Protein AF-A0A2V4C915-F1 (afdb_monomer)

Mean predicted aligned error: 8.72 Å

Solvent-accessible surface area (backbone atoms only — not comparable to full-atom values): 5714 Å² total; per-residue (Å²): 107,42,56,83,42,28,67,62,52,32,63,72,72,71,51,78,90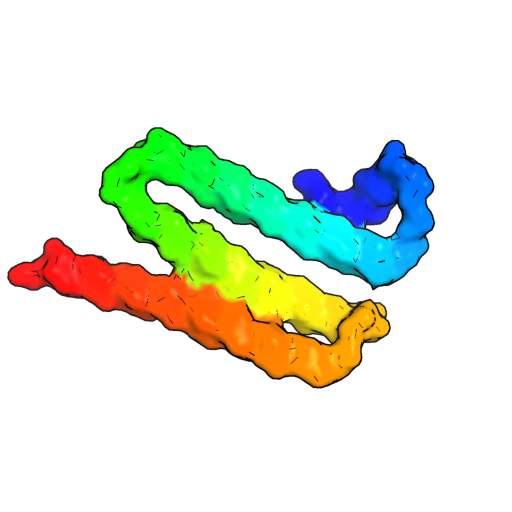,42,76,56,51,38,51,50,39,25,51,52,31,45,51,55,50,45,54,51,52,36,51,55,52,33,70,78,36,80,86,47,72,61,48,60,43,53,41,52,18,50,48,24,41,52,48,17,51,50,46,54,52,30,36,77,70,67,66,39,62,76,73,53,50,59,59,21,50,51,29,36,52,54,14,52,48,38,52,50,52,55,52,54,59,51,58,67,76,76,112

Radius of gyration: 16.53 Å; Cα contacts (8 Å, |Δi|>4): 98; chains: 1; bounding box: 54×21×40 Å

pLDDT: mean 79.25, std 13.0, range [46.94, 92.19]

Structure (mmCIF, N/CA/C/O backbone):
data_AF-A0A2V4C915-F1
#
_entry.id   AF-A0A2V4C915-F1
#
loop_
_atom_site.group_PDB
_atom_site.id
_atom_site.type_symbol
_atom_site.label_atom_id
_atom_site.label_alt_id
_atom_site.label_comp_id
_atom_site.label_asym_id
_atom_site.label_entity_id
_atom_site.label_seq_id
_atom_site.pdbx_PDB_ins_code
_atom_site.Cartn_x
_atom_site.Cartn_y
_atom_site.Cartn_z
_atom_site.occupancy
_atom_site.B_iso_or_equiv
_atom_site.auth_seq_id
_atom_site.auth_comp_id
_atom_site.auth_asym_id
_atom_site.auth_atom_id
_atom_site.pdbx_PDB_model_num
ATOM 1 N N . MET A 1 1 ? 9.969 8.224 2.852 1.00 47.44 1 MET A N 1
ATOM 2 C CA . MET A 1 1 ? 11.131 8.577 2.002 1.00 47.44 1 MET A CA 1
ATOM 3 C C . MET A 1 1 ? 11.300 7.601 0.835 1.00 47.44 1 MET A C 1
ATOM 5 O O . MET A 1 1 ? 11.242 8.047 -0.300 1.00 47.44 1 MET A O 1
ATOM 9 N N . GLN A 1 2 ? 11.384 6.286 1.083 1.00 47.72 2 GLN A N 1
ATOM 10 C CA . GLN A 1 2 ? 11.496 5.248 0.034 1.00 47.72 2 GLN A CA 1
ATOM 11 C C . GLN A 1 2 ? 10.314 5.176 -0.954 1.00 47.72 2 GLN A C 1
ATOM 13 O O . GLN A 1 2 ? 10.513 4.827 -2.108 1.00 47.72 2 GLN A O 1
ATOM 18 N N . VAL A 1 3 ? 9.105 5.557 -0.527 1.00 49.53 3 VAL A N 1
ATOM 19 C CA . VAL A 1 3 ? 7.890 5.577 -1.374 1.00 49.53 3 VAL A CA 1
ATOM 20 C C . VAL A 1 3 ? 7.909 6.695 -2.418 1.00 49.53 3 VAL A C 1
ATOM 22 O O . VAL A 1 3 ? 7.344 6.546 -3.492 1.00 49.53 3 VAL A O 1
ATOM 25 N N . ILE A 1 4 ? 8.532 7.829 -2.087 1.00 53.44 4 ILE A N 1
ATOM 26 C CA . ILE A 1 4 ? 8.424 9.071 -2.868 1.00 53.44 4 ILE A CA 1
ATOM 27 C C . ILE A 1 4 ? 9.625 9.227 -3.804 1.00 53.44 4 ILE A C 1
ATOM 29 O O . ILE A 1 4 ? 9.473 9.741 -4.907 1.00 53.44 4 ILE A O 1
ATOM 33 N N . VAL A 1 5 ? 10.813 8.759 -3.394 1.00 55.62 5 VAL A N 1
ATOM 34 C CA . VAL A 1 5 ? 12.030 8.846 -4.217 1.00 55.62 5 VAL A CA 1
ATOM 35 C C . VAL A 1 5 ? 12.864 7.558 -4.111 1.00 55.62 5 VAL A C 1
ATOM 37 O O . VAL A 1 5 ? 13.894 7.535 -3.431 1.00 55.62 5 VAL A O 1
ATOM 40 N N . PRO A 1 6 ? 12.438 6.463 -4.770 1.00 58.78 6 PRO A N 1
ATOM 41 C CA . PRO A 1 6 ? 13.135 5.176 -4.714 1.00 58.78 6 PRO A CA 1
ATOM 42 C C . PRO A 1 6 ? 14.573 5.278 -5.241 1.00 58.78 6 PRO A C 1
ATOM 44 O O . PRO A 1 6 ? 15.499 4.783 -4.606 1.00 58.78 6 PRO A O 1
ATOM 47 N N . ALA A 1 7 ? 14.770 6.006 -6.346 1.00 58.69 7 ALA A N 1
ATOM 48 C CA . ALA A 1 7 ? 16.055 6.163 -7.032 1.00 58.69 7 ALA A CA 1
ATOM 49 C C . ALA A 1 7 ? 17.146 6.853 -6.187 1.00 58.69 7 ALA A C 1
ATOM 51 O O . ALA A 1 7 ? 18.331 6.555 -6.331 1.00 58.69 7 ALA A O 1
ATOM 52 N N . VAL A 1 8 ? 16.774 7.761 -5.277 1.00 60.06 8 VAL A N 1
ATOM 53 C CA . VAL A 1 8 ? 17.735 8.439 -4.386 1.00 60.06 8 VAL A CA 1
ATOM 54 C C . VAL A 1 8 ? 18.190 7.507 -3.265 1.00 60.06 8 VAL A C 1
ATOM 56 O O . VAL A 1 8 ? 19.376 7.466 -2.948 1.00 60.06 8 VAL A O 1
ATOM 59 N N . VAL A 1 9 ? 17.276 6.712 -2.700 1.00 58.88 9 VAL A N 1
ATOM 60 C CA . VAL A 1 9 ? 17.638 5.700 -1.696 1.00 58.88 9 VAL A CA 1
ATOM 61 C C . VAL A 1 9 ? 18.473 4.588 -2.331 1.00 58.88 9 VAL A C 1
ATOM 63 O O . VAL A 1 9 ? 19.458 4.156 -1.744 1.00 58.88 9 VAL A O 1
ATOM 66 N N . LEU A 1 10 ? 18.125 4.171 -3.547 1.00 56.97 10 LEU A N 1
ATOM 67 C CA . LEU A 1 10 ? 18.862 3.162 -4.304 1.00 56.97 10 LEU A CA 1
ATOM 68 C C . LEU A 1 10 ? 20.305 3.579 -4.611 1.00 56.97 10 LEU A C 1
ATOM 70 O O . LEU A 1 10 ? 21.220 2.791 -4.377 1.00 56.97 10 LEU A O 1
ATOM 74 N N . ASN A 1 11 ? 20.518 4.835 -5.021 1.00 58.59 11 ASN A N 1
ATOM 75 C CA . ASN A 1 11 ? 21.859 5.413 -5.164 1.00 58.59 11 ASN A CA 1
ATOM 76 C C . ASN A 1 11 ? 22.651 5.398 -3.848 1.00 58.59 11 ASN A C 1
ATOM 78 O O . ASN A 1 11 ? 23.856 5.173 -3.858 1.00 58.59 11 ASN A O 1
ATOM 82 N N . PHE A 1 12 ? 21.987 5.627 -2.714 1.00 59.66 12 PHE A N 1
ATOM 83 C CA . PHE A 1 12 ? 22.641 5.665 -1.405 1.00 59.66 12 PHE A CA 1
ATOM 84 C C . PHE A 1 12 ? 22.995 4.268 -0.863 1.00 59.66 12 PHE A C 1
ATOM 86 O O . PHE A 1 12 ? 23.977 4.113 -0.146 1.00 59.66 12 PHE A O 1
ATOM 93 N N . VAL A 1 13 ? 22.207 3.246 -1.211 1.00 60.31 13 VAL A N 1
ATOM 94 C CA . VAL A 1 13 ? 22.409 1.845 -0.789 1.00 60.31 13 VAL A CA 1
ATOM 95 C C . VAL A 1 13 ? 23.324 1.074 -1.762 1.00 60.31 13 VAL A C 1
ATOM 97 O O . VAL A 1 13 ? 23.769 -0.026 -1.445 1.00 60.31 13 VAL A O 1
ATOM 100 N N . GLY A 1 14 ? 23.662 1.655 -2.920 1.00 53.66 14 GLY A N 1
ATOM 101 C CA . GLY A 1 14 ? 24.597 1.069 -3.889 1.00 53.66 14 GLY A CA 1
ATOM 102 C C . GLY A 1 14 ? 24.002 -0.057 -4.741 1.00 53.66 14 GLY A C 1
ATOM 103 O O . GLY A 1 14 ? 24.744 -0.888 -5.263 1.00 53.66 14 GLY A O 1
ATOM 104 N N . ALA A 1 15 ? 22.676 -0.113 -4.875 1.00 59.12 15 ALA A N 1
ATOM 105 C CA . ALA A 1 15 ? 21.998 -1.116 -5.694 1.00 59.12 15 ALA A CA 1
ATOM 106 C C . ALA A 1 15 ? 21.802 -0.624 -7.139 1.00 59.12 15 ALA A C 1
ATOM 108 O O . ALA A 1 15 ? 21.656 0.572 -7.392 1.00 59.12 15 ALA A O 1
ATOM 109 N N . ALA A 1 16 ? 21.813 -1.560 -8.094 1.00 59.38 16 ALA A N 1
ATOM 110 C CA . ALA A 1 16 ? 21.595 -1.255 -9.504 1.00 59.38 16 ALA A CA 1
ATOM 111 C C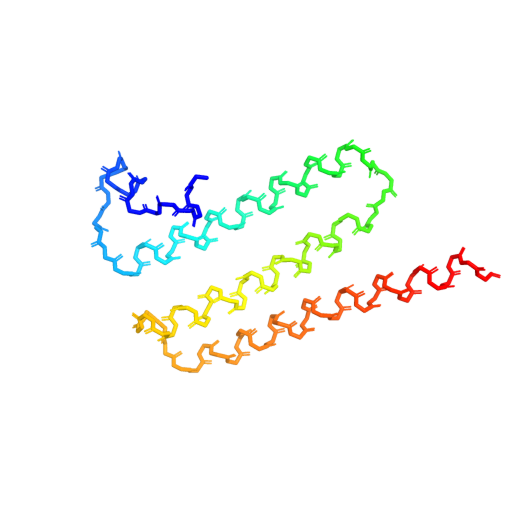 . ALA A 1 16 ? 20.221 -0.593 -9.696 1.00 59.38 16 ALA A C 1
ATOM 113 O O . ALA A 1 16 ? 19.199 -1.100 -9.230 1.00 59.38 16 ALA A O 1
ATOM 114 N N . ILE A 1 17 ? 20.204 0.565 -10.357 1.00 65.62 17 ILE A N 1
ATOM 115 C CA . ILE A 1 17 ? 18.970 1.305 -10.621 1.00 65.62 17 ILE A CA 1
ATOM 116 C C . ILE A 1 17 ? 18.376 0.772 -11.915 1.00 65.62 17 ILE A C 1
ATOM 118 O O . ILE A 1 17 ? 18.691 1.238 -13.007 1.00 65.62 17 ILE A O 1
ATOM 122 N N . ASP A 1 18 ? 17.531 -0.238 -11.770 1.00 76.56 18 ASP A N 1
ATOM 123 C CA . ASP A 1 18 ? 16.645 -0.710 -12.824 1.00 76.56 18 ASP A CA 1
ATOM 124 C C . ASP A 1 18 ? 15.175 -0.535 -12.403 1.00 76.56 18 ASP A C 1
ATOM 126 O O . ASP A 1 18 ? 14.846 -0.357 -11.224 1.00 76.56 18 ASP A O 1
ATOM 130 N N . THR A 1 19 ? 14.269 -0.576 -13.381 1.00 75.50 19 THR A N 1
ATOM 131 C CA . THR A 1 19 ? 12.832 -0.332 -13.187 1.00 75.50 19 THR A CA 1
ATOM 132 C C . THR A 1 19 ? 12.178 -1.330 -12.222 1.00 75.50 19 THR A C 1
ATOM 134 O O . THR A 1 19 ? 11.230 -0.975 -11.518 1.00 75.50 19 THR A O 1
ATOM 137 N N . THR A 1 20 ? 12.691 -2.560 -12.144 1.00 81.00 20 THR A N 1
ATOM 138 C CA . THR A 1 20 ? 12.240 -3.596 -11.203 1.00 81.00 20 THR A CA 1
ATOM 139 C C . THR A 1 20 ? 12.654 -3.236 -9.787 1.00 81.00 20 THR A C 1
ATOM 141 O O . THR A 1 20 ? 11.840 -3.299 -8.867 1.00 81.00 20 THR A O 1
ATOM 144 N N . THR A 1 21 ? 13.901 -2.809 -9.611 1.00 75.75 21 THR A N 1
ATOM 145 C CA . THR A 1 21 ? 14.448 -2.454 -8.304 1.00 75.75 21 THR A CA 1
ATOM 146 C C . THR A 1 21 ? 13.778 -1.195 -7.736 1.00 75.75 21 THR A C 1
ATOM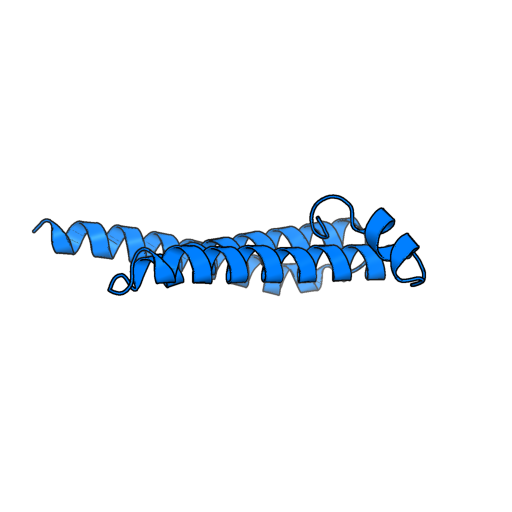 148 O O . THR A 1 21 ? 13.426 -1.165 -6.554 1.00 75.75 21 THR A O 1
ATOM 151 N N . GLU A 1 22 ? 13.484 -0.189 -8.567 1.00 78.44 22 GLU A N 1
ATOM 152 C CA . GLU A 1 22 ? 12.683 0.975 -8.155 1.00 78.44 22 GLU A CA 1
ATOM 153 C C . GLU A 1 22 ? 11.265 0.588 -7.719 1.00 78.44 22 GLU A C 1
ATOM 155 O O . GLU A 1 22 ? 10.771 1.064 -6.693 1.00 78.44 22 GLU A O 1
ATOM 160 N N . GLN A 1 23 ? 10.607 -0.282 -8.489 1.00 82.81 23 GLN A N 1
ATOM 161 C CA . GLN A 1 23 ? 9.260 -0.766 -8.200 1.00 82.81 23 GLN A CA 1
ATOM 162 C C . GLN A 1 23 ? 9.220 -1.579 -6.898 1.00 82.81 23 GLN A C 1
ATOM 164 O O . GLN A 1 23 ? 8.312 -1.408 -6.078 1.00 82.81 23 GLN A O 1
ATOM 169 N N . LEU A 1 24 ? 10.222 -2.434 -6.686 1.00 81.69 24 LEU A N 1
ATOM 170 C CA . LEU A 1 24 ? 10.400 -3.211 -5.465 1.00 81.69 24 LEU A CA 1
ATOM 171 C C . LEU A 1 24 ? 10.558 -2.286 -4.253 1.00 81.69 24 LEU A C 1
ATOM 173 O O . LEU A 1 24 ? 9.824 -2.428 -3.276 1.00 81.69 24 LEU A O 1
ATOM 177 N N . PHE A 1 25 ? 11.454 -1.299 -4.331 1.00 80.38 25 PHE A N 1
ATOM 178 C CA . PHE A 1 25 ? 11.680 -0.352 -3.236 1.00 80.38 25 PHE A CA 1
ATOM 179 C C . PHE A 1 25 ? 10.458 0.519 -2.941 1.00 80.38 25 PHE A C 1
ATOM 181 O O . PHE A 1 25 ? 10.142 0.749 -1.772 1.00 80.38 25 PHE A O 1
ATOM 188 N N . ALA A 1 26 ? 9.741 0.970 -3.972 1.00 81.75 26 ALA A N 1
ATOM 189 C CA . ALA A 1 26 ? 8.500 1.719 -3.797 1.00 81.75 26 ALA A CA 1
ATOM 190 C C . ALA A 1 26 ? 7.438 0.879 -3.066 1.00 81.75 26 ALA A C 1
ATOM 192 O O . ALA A 1 26 ? 6.789 1.365 -2.138 1.00 81.75 26 ALA A O 1
ATOM 193 N N . THR A 1 27 ? 7.306 -0.397 -3.440 1.00 85.62 27 THR A N 1
ATOM 194 C CA . THR A 1 27 ? 6.336 -1.327 -2.845 1.00 85.62 27 THR A CA 1
ATOM 195 C C . THR A 1 27 ? 6.689 -1.656 -1.393 1.00 85.62 27 THR A C 1
ATOM 197 O O . THR A 1 27 ? 5.836 -1.550 -0.512 1.00 85.62 27 THR A O 1
ATOM 200 N N . ILE A 1 28 ? 7.955 -1.984 -1.110 1.00 85.12 28 ILE A N 1
ATOM 201 C CA . ILE A 1 28 ? 8.439 -2.232 0.258 1.00 85.12 28 ILE A CA 1
ATOM 202 C C . ILE A 1 28 ? 8.253 -0.983 1.120 1.00 85.12 28 ILE A C 1
ATOM 204 O O . ILE A 1 28 ? 7.690 -1.064 2.212 1.00 85.12 28 ILE A O 1
ATOM 208 N N . GLY A 1 29 ? 8.660 0.184 0.616 1.00 83.69 29 GLY A N 1
ATOM 209 C CA . GLY A 1 29 ? 8.500 1.447 1.325 1.00 83.69 29 GLY A CA 1
ATOM 210 C C . GLY A 1 29 ? 7.038 1.742 1.664 1.00 83.69 29 GLY A C 1
ATOM 211 O O . GLY A 1 29 ? 6.760 2.288 2.731 1.00 83.69 29 GLY A O 1
ATOM 212 N N . MET A 1 30 ? 6.103 1.373 0.780 1.00 90.44 30 MET A N 1
ATOM 213 C CA . MET A 1 30 ? 4.670 1.576 0.989 1.00 90.44 30 MET A CA 1
ATOM 214 C C . MET A 1 30 ? 4.173 0.709 2.145 1.00 90.44 30 MET A C 1
ATOM 216 O O . MET A 1 30 ? 3.534 1.232 3.059 1.00 90.44 30 MET A O 1
ATOM 220 N N . PHE A 1 31 ? 4.552 -0.572 2.180 1.00 87.25 31 PHE A N 1
ATOM 221 C CA . PHE A 1 31 ? 4.233 -1.447 3.307 1.00 87.25 31 PHE A CA 1
ATOM 222 C C . PHE A 1 31 ? 4.847 -0.949 4.617 1.00 87.25 31 PHE A C 1
ATOM 224 O O . PHE A 1 31 ? 4.139 -0.862 5.618 1.00 87.25 31 PHE A O 1
ATOM 231 N N . MET A 1 32 ? 6.128 -0.565 4.621 1.00 87.94 32 MET A N 1
ATOM 232 C CA . MET A 1 32 ? 6.795 -0.046 5.822 1.00 87.94 32 MET A CA 1
ATOM 233 C C . MET A 1 32 ? 6.099 1.208 6.360 1.00 87.94 32 MET A C 1
ATOM 235 O O . MET A 1 32 ? 5.906 1.339 7.567 1.00 87.94 32 MET A O 1
ATOM 239 N N . PHE A 1 33 ? 5.690 2.115 5.469 1.00 88.69 33 PHE A N 1
ATOM 240 C CA . PHE A 1 33 ? 4.966 3.320 5.853 1.00 88.69 33 PHE A CA 1
ATOM 241 C C . PHE A 1 33 ? 3.595 2.993 6.453 1.00 88.69 33 PHE A C 1
ATOM 243 O O . PHE A 1 33 ? 3.273 3.478 7.535 1.00 88.69 33 PHE A O 1
ATOM 250 N N . LEU A 1 34 ? 2.801 2.155 5.782 1.00 88.44 34 LEU A N 1
ATOM 251 C CA . LEU A 1 34 ? 1.444 1.840 6.226 1.00 88.44 34 LEU A CA 1
ATOM 252 C C . LEU A 1 34 ? 1.418 1.017 7.514 1.00 88.44 34 LEU A C 1
ATOM 254 O O . LEU A 1 34 ? 0.630 1.328 8.401 1.00 88.44 34 LEU A O 1
ATOM 258 N N . PHE A 1 35 ? 2.289 0.015 7.661 1.00 87.62 35 PHE A N 1
ATOM 259 C CA . PHE A 1 35 ? 2.391 -0.742 8.911 1.00 87.62 35 PHE A CA 1
ATOM 260 C C . PHE A 1 35 ? 2.952 0.106 10.052 1.00 87.62 35 PHE A C 1
ATOM 262 O O . PHE A 1 35 ? 2.449 0.027 11.171 1.00 87.62 35 PHE A O 1
ATOM 269 N N . GLY A 1 36 ? 3.941 0.963 9.782 1.00 86.81 36 GLY A N 1
ATOM 270 C CA . GLY A 1 36 ? 4.454 1.897 10.784 1.00 86.81 36 GLY A CA 1
ATOM 271 C C . GLY A 1 36 ? 3.370 2.857 11.274 1.00 86.81 36 GLY A C 1
ATOM 272 O O . GLY A 1 36 ? 3.179 3.022 12.477 1.00 86.81 36 GLY A O 1
ATOM 273 N N . ALA A 1 37 ? 2.601 3.434 10.351 1.00 87.31 37 ALA A N 1
ATOM 274 C CA . ALA A 1 37 ? 1.499 4.324 10.688 1.00 87.31 37 ALA A CA 1
ATOM 275 C C . ALA A 1 37 ? 0.341 3.592 11.392 1.00 87.31 37 ALA A C 1
ATOM 277 O O . ALA A 1 37 ? -0.234 4.136 12.334 1.00 87.31 37 ALA A O 1
ATOM 278 N N . MET A 1 38 ? 0.049 2.344 11.005 1.00 88.62 38 MET A N 1
ATOM 279 C CA . MET A 1 38 ? -0.894 1.477 11.716 1.00 88.62 38 MET A CA 1
ATOM 280 C C . MET A 1 38 ? -0.473 1.271 13.165 1.00 88.62 38 MET A C 1
ATOM 282 O O . MET A 1 38 ? -1.299 1.449 14.052 1.00 88.62 38 MET A O 1
ATOM 286 N N . MET A 1 39 ? 0.798 0.941 13.409 1.00 86.12 39 MET A N 1
ATOM 287 C CA . MET A 1 39 ? 1.302 0.694 14.758 1.00 86.12 39 MET A CA 1
ATOM 288 C C . MET A 1 39 ? 1.219 1.948 15.627 1.00 86.12 39 MET A C 1
ATOM 290 O O . MET A 1 39 ? 0.750 1.884 16.758 1.00 86.12 39 MET A O 1
ATOM 294 N N . ILE A 1 40 ? 1.610 3.104 15.083 1.00 87.44 40 ILE A N 1
ATOM 295 C CA . ILE A 1 40 ? 1.485 4.384 15.787 1.00 87.44 40 ILE A CA 1
ATOM 296 C C . ILE A 1 40 ? 0.012 4.657 16.114 1.00 87.44 40 ILE A C 1
ATOM 298 O O . ILE A 1 40 ? -0.319 4.966 17.253 1.00 87.44 40 ILE A O 1
ATOM 302 N N . HIS A 1 41 ? -0.891 4.497 15.145 1.00 86.31 41 HIS A N 1
ATOM 303 C CA . HIS A 1 41 ? -2.316 4.743 15.358 1.00 86.31 41 HIS A CA 1
ATOM 304 C C . HIS A 1 41 ? -2.937 3.745 16.356 1.00 86.31 41 HIS A C 1
ATOM 306 O O . HIS A 1 41 ? -3.794 4.133 17.143 1.00 86.31 41 HIS A O 1
ATOM 312 N N . ALA A 1 42 ? -2.484 2.489 16.366 1.00 85.38 42 ALA A N 1
ATOM 313 C CA . ALA A 1 42 ? -2.928 1.470 17.313 1.00 85.38 42 ALA A CA 1
ATOM 314 C C . ALA A 1 42 ? -2.439 1.760 18.741 1.00 85.38 42 ALA A C 1
ATOM 316 O O . ALA A 1 42 ? -3.204 1.595 19.682 1.00 85.38 42 ALA A O 1
ATOM 317 N N . LEU A 1 43 ? -1.211 2.266 18.908 1.00 84.06 43 LEU A N 1
ATOM 318 C CA . LEU A 1 43 ? -0.695 2.700 20.214 1.00 84.06 43 LEU A CA 1
ATOM 319 C C . LEU A 1 43 ? -1.512 3.853 20.811 1.00 84.06 43 LEU A C 1
ATOM 321 O O . LEU A 1 43 ? -1.690 3.914 22.020 1.00 84.06 43 LEU A O 1
ATOM 325 N N . TYR A 1 44 ? -2.031 4.759 19.978 1.00 83.62 44 TYR A N 1
ATOM 326 C CA . TYR A 1 44 ? -2.912 5.837 20.443 1.00 83.62 44 TYR A CA 1
ATOM 327 C C . TYR A 1 44 ? -4.368 5.396 20.664 1.00 83.62 44 TYR A C 1
ATOM 329 O O . TYR A 1 44 ? -5.127 6.129 21.292 1.00 83.62 44 TYR A O 1
ATOM 337 N N . ASN A 1 45 ? -4.763 4.222 20.162 1.00 77.25 45 ASN A N 1
ATOM 338 C CA . ASN A 1 45 ? -6.122 3.682 20.235 1.00 77.25 45 ASN A CA 1
ATOM 339 C C . ASN A 1 45 ? -6.087 2.193 20.619 1.00 77.25 45 ASN A C 1
ATOM 341 O O . ASN A 1 45 ? -6.521 1.332 19.853 1.00 77.25 45 ASN A O 1
ATOM 345 N N . GLU A 1 46 ? -5.578 1.896 21.818 1.00 64.75 46 GLU A N 1
ATOM 346 C CA . GLU A 1 46 ? -5.261 0.533 22.286 1.00 64.75 46 GLU A CA 1
ATOM 347 C C . GLU A 1 46 ? -6.438 -0.460 22.228 1.00 64.75 46 GLU A C 1
ATOM 349 O O . GLU A 1 46 ? -6.224 -1.664 22.115 1.00 64.75 46 GLU A O 1
ATOM 354 N N . ASN A 1 47 ? -7.683 0.029 22.259 1.00 64.81 47 ASN A N 1
ATOM 355 C CA . ASN A 1 47 ? -8.890 -0.803 22.272 1.00 64.81 47 ASN A CA 1
ATOM 356 C C . ASN A 1 47 ? -9.662 -0.836 20.942 1.00 64.81 47 ASN A C 1
ATOM 358 O O . ASN A 1 47 ? -10.728 -1.454 20.888 1.00 64.81 47 ASN A O 1
ATOM 362 N N . ASP A 1 48 ? -9.176 -0.193 19.872 1.00 71.44 48 ASP A N 1
ATOM 363 C CA . ASP A 1 48 ? -9.928 -0.108 18.617 1.00 71.44 48 ASP A CA 1
ATOM 364 C C . ASP A 1 48 ? -9.331 -0.952 17.483 1.00 71.44 48 ASP A C 1
ATOM 366 O O . ASP A 1 48 ? -8.456 -0.536 16.719 1.00 71.44 48 ASP A O 1
ATOM 370 N N . ASN A 1 49 ? -9.907 -2.141 17.301 1.00 72.81 49 ASN A N 1
ATOM 371 C CA . ASN A 1 49 ? -9.586 -3.036 16.189 1.00 72.81 49 ASN A CA 1
ATOM 372 C C . ASN A 1 49 ? -9.918 -2.420 14.809 1.00 72.81 49 ASN A C 1
ATOM 374 O O . ASN A 1 49 ? -9.439 -2.905 13.782 1.00 72.81 49 ASN A O 1
ATOM 378 N N . ARG A 1 50 ? -10.709 -1.333 14.747 1.00 81.12 50 ARG A N 1
ATOM 379 C CA . ARG A 1 50 ? -11.010 -0.611 13.497 1.00 81.12 50 ARG A CA 1
ATOM 380 C C . ARG A 1 50 ? -9.761 -0.000 12.880 1.00 81.12 50 ARG A C 1
ATOM 382 O O . ARG A 1 50 ? -9.678 0.061 11.655 1.00 81.12 50 ARG A O 1
ATOM 389 N N . VAL A 1 51 ? -8.781 0.400 13.693 1.00 85.25 51 VAL A N 1
ATOM 390 C CA . VAL A 1 51 ? -7.516 0.966 13.208 1.00 85.25 51 VAL A CA 1
ATOM 391 C C . VAL A 1 51 ? -6.817 -0.030 12.284 1.00 85.25 51 VAL A C 1
ATOM 393 O O . VAL A 1 51 ? -6.489 0.311 11.146 1.00 85.25 51 VAL A O 1
ATOM 396 N N . ALA A 1 52 ? -6.675 -1.284 12.719 1.00 85.88 52 ALA A N 1
ATOM 397 C CA . ALA A 1 52 ? -6.066 -2.337 11.913 1.00 85.88 52 ALA A CA 1
ATOM 398 C C . ALA A 1 52 ? -6.828 -2.572 10.597 1.00 85.88 52 ALA A C 1
ATOM 400 O O . ALA A 1 52 ? -6.202 -2.727 9.546 1.00 85.88 52 ALA A O 1
ATOM 401 N N . ILE A 1 53 ? -8.165 -2.529 10.622 1.00 85.56 53 ILE A N 1
ATOM 402 C CA . ILE A 1 53 ? -9.003 -2.729 9.429 1.00 85.56 53 ILE A CA 1
ATOM 403 C C . ILE A 1 53 ? -8.825 -1.576 8.425 1.00 85.56 53 ILE A C 1
ATOM 405 O O . ILE A 1 53 ? -8.649 -1.841 7.236 1.00 85.56 53 ILE A O 1
ATOM 409 N N . ILE A 1 54 ? -8.805 -0.312 8.877 1.00 87.38 54 ILE A N 1
ATOM 410 C CA . ILE A 1 54 ? -8.588 0.861 8.002 1.00 87.38 54 ILE A CA 1
ATOM 411 C C . ILE A 1 54 ? -7.233 0.756 7.306 1.00 87.38 54 ILE A C 1
ATOM 413 O O . ILE A 1 54 ? -7.148 0.846 6.080 1.00 87.38 54 ILE A O 1
ATOM 417 N N . TRP A 1 55 ? -6.167 0.559 8.083 1.00 90.00 55 TRP A N 1
ATOM 418 C CA . TRP A 1 55 ? -4.811 0.538 7.544 1.00 90.00 55 TRP A CA 1
ATOM 419 C C . TRP A 1 55 ? -4.561 -0.674 6.643 1.00 90.00 55 TRP A C 1
ATOM 421 O O . TRP A 1 55 ? -3.901 -0.532 5.615 1.00 90.00 55 TRP A O 1
ATOM 431 N N . SER A 1 56 ? -5.149 -1.832 6.957 1.00 88.69 56 SER A N 1
ATOM 432 C CA . SER A 1 56 ? -5.103 -3.013 6.082 1.00 88.69 56 SER A CA 1
ATOM 433 C C . SER A 1 56 ? -5.876 -2.789 4.777 1.00 88.69 56 SER A C 1
ATOM 435 O O . SER A 1 56 ? -5.443 -3.225 3.711 1.00 88.69 56 SER A O 1
ATOM 437 N N . GLY A 1 57 ? -6.998 -2.062 4.825 1.00 89.31 57 GLY A N 1
ATOM 438 C CA . GLY A 1 57 ? -7.736 -1.651 3.630 1.00 89.31 57 GLY A CA 1
ATOM 439 C C . GLY A 1 57 ? -6.899 -0.735 2.735 1.00 89.31 57 GLY A C 1
ATOM 440 O O . GLY A 1 57 ? -6.754 -1.000 1.542 1.00 89.31 57 GLY A O 1
ATOM 441 N N . LEU A 1 58 ? -6.276 0.298 3.315 1.00 90.94 58 LEU A N 1
ATOM 442 C CA . LEU A 1 58 ? -5.364 1.201 2.598 1.00 90.94 58 LEU A CA 1
ATOM 443 C C . LEU A 1 58 ? -4.166 0.462 1.993 1.00 90.94 58 LEU A C 1
ATOM 445 O O . LEU A 1 58 ? -3.771 0.757 0.867 1.00 90.94 58 LEU A O 1
ATOM 449 N N . GLN A 1 59 ? -3.618 -0.517 2.711 1.00 91.94 59 GLN A N 1
ATOM 450 C CA . GLN A 1 59 ? -2.515 -1.353 2.245 1.00 91.94 59 GLN A CA 1
ATOM 451 C C . GLN A 1 59 ? -2.885 -2.139 0.989 1.00 91.94 59 GLN A C 1
ATOM 453 O O . GLN A 1 59 ? -2.122 -2.147 0.025 1.00 91.94 59 GLN A O 1
ATOM 458 N N . LYS A 1 60 ? -4.073 -2.742 0.961 1.00 91.88 60 LYS A N 1
ATOM 459 C CA . LYS A 1 60 ? -4.575 -3.477 -0.204 1.00 91.88 60 LYS A CA 1
ATOM 460 C C . LYS A 1 60 ? -4.860 -2.573 -1.401 1.00 91.88 60 LYS A C 1
ATOM 462 O O . LYS A 1 60 ? -4.483 -2.905 -2.524 1.00 91.88 60 LYS A O 1
ATOM 467 N N . LEU A 1 61 ? -5.437 -1.392 -1.167 1.00 91.12 61 LEU A N 1
ATOM 468 C CA . LEU A 1 61 ? -5.604 -0.387 -2.222 1.00 91.12 61 LEU A CA 1
ATOM 469 C C . LEU A 1 61 ? -4.243 0.041 -2.789 1.00 91.12 61 LEU A C 1
ATOM 471 O O . LEU A 1 61 ? -4.048 0.013 -4.004 1.00 91.12 61 LEU A O 1
ATOM 475 N N . GLY A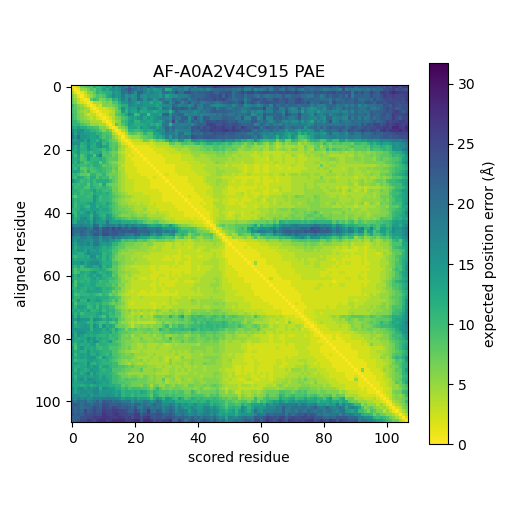 1 62 ? -3.283 0.359 -1.918 1.00 88.75 62 GLY A N 1
ATOM 476 C CA . GLY A 1 62 ? -1.921 0.720 -2.304 1.00 88.75 62 GLY A CA 1
ATOM 477 C C . GLY A 1 62 ? -1.211 -0.389 -3.082 1.00 88.75 62 GLY A C 1
ATOM 478 O O . GLY A 1 62 ? -0.574 -0.109 -4.095 1.00 88.75 62 GLY A O 1
ATOM 479 N N . ALA A 1 63 ? -1.360 -1.647 -2.659 1.00 89.31 63 ALA A N 1
ATOM 480 C CA . ALA A 1 63 ? -0.802 -2.807 -3.349 1.00 89.31 63 ALA A CA 1
ATOM 481 C C . ALA A 1 63 ? -1.396 -2.969 -4.754 1.00 89.31 63 ALA A C 1
ATOM 483 O O . ALA A 1 63 ? -0.644 -3.141 -5.712 1.00 89.31 63 ALA A O 1
ATOM 484 N N . SER A 1 64 ? -2.717 -2.815 -4.909 1.00 91.62 64 SER A N 1
ATOM 485 C CA . SER A 1 64 ? -3.359 -2.871 -6.229 1.00 91.62 64 SER A CA 1
ATOM 486 C C . SER A 1 64 ? -2.801 -1.806 -7.180 1.00 91.62 64 SER A C 1
ATOM 488 O O . SER A 1 64 ? -2.420 -2.120 -8.309 1.00 91.62 64 SER A O 1
ATOM 490 N N . VAL A 1 65 ? -2.656 -0.564 -6.702 1.00 89.94 65 VAL A N 1
ATOM 491 C CA . VAL A 1 65 ? -2.098 0.552 -7.476 1.00 89.94 65 VAL A CA 1
ATOM 492 C C . VAL A 1 65 ? -0.643 0.277 -7.840 1.00 89.94 65 VAL A C 1
ATOM 494 O O . VAL A 1 65 ? -0.262 0.463 -8.994 1.00 89.94 65 VAL A O 1
ATOM 497 N N . ALA A 1 66 ? 0.162 -0.217 -6.897 1.00 88.81 66 ALA A N 1
ATOM 498 C CA . ALA A 1 66 ? 1.548 -0.583 -7.157 1.00 88.81 66 ALA A CA 1
ATOM 499 C C . ALA A 1 66 ? 1.642 -1.652 -8.256 1.00 88.81 66 ALA A C 1
ATOM 501 O O . ALA A 1 66 ? 2.423 -1.489 -9.191 1.00 88.81 66 ALA A O 1
ATOM 502 N N . VAL A 1 67 ? 0.812 -2.697 -8.216 1.00 89.06 67 VAL A N 1
ATOM 503 C CA . VAL A 1 67 ? 0.801 -3.735 -9.257 1.00 89.06 67 VAL A CA 1
ATOM 504 C C . VAL A 1 67 ? 0.398 -3.159 -10.618 1.00 89.06 67 VAL A C 1
ATOM 506 O O . VAL A 1 67 ? 1.084 -3.432 -11.602 1.00 89.06 67 VAL A O 1
ATOM 509 N N . PHE A 1 68 ? -0.629 -2.304 -10.694 1.00 88.06 68 PHE A N 1
ATOM 510 C CA . PHE A 1 68 ? -0.999 -1.630 -11.948 1.00 88.06 68 PHE A CA 1
ATOM 511 C C . PHE A 1 68 ? 0.131 -0.750 -12.502 1.00 88.06 68 PHE A C 1
ATOM 513 O O . PHE A 1 68 ? 0.424 -0.812 -13.696 1.00 88.06 68 PHE A O 1
ATOM 520 N N . ILE A 1 69 ? 0.818 0.015 -11.646 1.00 87.00 69 ILE A N 1
ATOM 521 C CA . ILE A 1 69 ? 2.001 0.798 -12.038 1.00 87.00 69 ILE A CA 1
ATOM 522 C C . ILE A 1 69 ? 3.108 -0.130 -12.560 1.00 87.00 69 ILE A C 1
ATOM 524 O O . ILE A 1 69 ? 3.737 0.179 -13.570 1.00 87.00 69 ILE A O 1
ATOM 528 N N . GLY A 1 70 ? 3.322 -1.283 -11.922 1.00 85.81 70 GLY A N 1
ATOM 529 C CA . GLY A 1 70 ? 4.302 -2.275 -12.363 1.00 85.81 70 GLY A CA 1
ATOM 530 C C . GLY A 1 70 ? 3.973 -2.894 -13.726 1.00 85.81 70 GLY A C 1
ATOM 531 O O . GLY A 1 70 ? 4.888 -3.157 -14.500 1.00 85.81 70 GLY A O 1
ATOM 532 N N . ILE A 1 71 ? 2.691 -3.060 -14.068 1.00 87.88 71 ILE A N 1
ATOM 533 C CA . ILE A 1 71 ? 2.262 -3.495 -15.410 1.00 87.88 71 ILE A CA 1
ATOM 534 C C . ILE A 1 71 ? 2.558 -2.406 -16.450 1.00 87.88 71 ILE A C 1
ATOM 536 O O . ILE A 1 71 ? 3.128 -2.704 -17.497 1.00 87.88 71 ILE A O 1
ATOM 540 N N . ILE A 1 72 ? 2.232 -1.139 -16.155 1.00 87.62 72 ILE A N 1
ATOM 541 C CA . ILE A 1 72 ? 2.508 0.004 -17.052 1.00 87.62 72 ILE A CA 1
ATOM 542 C C . ILE A 1 72 ? 4.016 0.169 -17.288 1.00 87.62 72 ILE A C 1
ATOM 544 O O . ILE A 1 72 ? 4.443 0.484 -18.394 1.00 87.62 72 ILE A O 1
ATOM 548 N N . LYS A 1 73 ? 4.834 -0.080 -16.261 1.00 84.94 73 LYS A N 1
ATOM 549 C CA . LYS A 1 73 ? 6.301 -0.043 -16.338 1.00 84.94 73 LYS A CA 1
ATOM 550 C C . LYS A 1 73 ? 6.929 -1.306 -16.949 1.00 84.94 73 LYS A C 1
ATOM 552 O O . LYS A 1 73 ? 8.149 -1.427 -16.930 1.00 84.94 73 LYS A O 1
ATOM 557 N N . HIS A 1 74 ? 6.126 -2.247 -17.453 1.00 85.62 74 HIS A N 1
ATOM 558 C CA . HIS A 1 74 ? 6.573 -3.538 -17.992 1.00 85.62 74 HIS A CA 1
ATOM 559 C C . HIS A 1 74 ? 7.370 -4.418 -17.006 1.00 85.62 74 HIS A C 1
ATOM 561 O O . HIS A 1 74 ? 8.058 -5.346 -17.422 1.00 85.62 74 HIS A O 1
ATOM 567 N N . VAL A 1 75 ? 7.252 -4.166 -15.698 1.00 86.44 75 VAL A N 1
ATOM 568 C CA . VAL A 1 75 ? 7.867 -4.980 -14.633 1.00 86.44 75 VAL A CA 1
ATOM 569 C C . VAL A 1 75 ? 7.058 -6.256 -14.392 1.00 86.44 75 VAL A C 1
ATOM 571 O O . VAL A 1 75 ? 7.620 -7.314 -14.120 1.00 86.44 75 VAL A O 1
ATOM 574 N N . PHE A 1 76 ? 5.730 -6.171 -14.509 1.00 84.38 76 PHE A N 1
ATOM 575 C CA . PHE A 1 76 ? 4.826 -7.308 -14.345 1.00 84.38 76 PHE A CA 1
ATOM 576 C C . PHE A 1 76 ? 4.089 -7.642 -15.637 1.00 84.38 76 PHE A C 1
ATOM 578 O O . PHE A 1 76 ? 3.736 -6.765 -16.426 1.00 84.38 76 PHE A O 1
ATOM 585 N N . ILE A 1 77 ? 3.796 -8.929 -15.818 1.00 87.31 77 ILE A N 1
A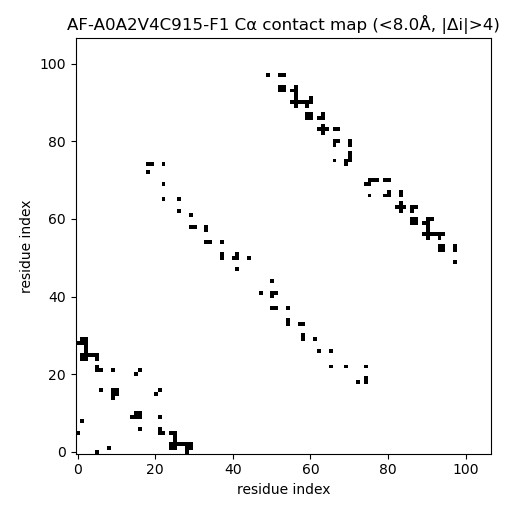TOM 586 C CA . ILE A 1 77 ? 2.929 -9.387 -16.903 1.00 87.31 77 ILE A CA 1
ATOM 587 C C . ILE A 1 77 ? 1.474 -8.951 -16.656 1.00 87.31 77 ILE A C 1
ATOM 589 O O . ILE A 1 77 ? 1.055 -8.865 -15.499 1.00 87.31 77 ILE A O 1
ATOM 593 N N . PRO A 1 78 ? 0.657 -8.765 -17.710 1.00 85.62 78 PRO A N 1
ATOM 594 C CA . PRO A 1 78 ? -0.741 -8.349 -17.572 1.00 85.62 78 PRO A CA 1
ATOM 595 C C . PRO A 1 78 ? -1.587 -9.255 -16.667 1.00 85.62 78 PRO A C 1
ATOM 597 O O . PRO A 1 78 ? -2.531 -8.788 -16.039 1.00 85.62 78 PRO A O 1
ATOM 600 N N . LEU A 1 79 ? -1.225 -10.537 -16.541 1.00 89.81 79 LEU A N 1
ATOM 601 C CA . LEU A 1 79 ? -1.898 -11.483 -15.645 1.00 89.81 79 LEU A CA 1
ATOM 602 C C . LEU A 1 79 ? -1.842 -11.052 -14.166 1.00 89.81 79 LEU A C 1
ATOM 604 O O . LEU A 1 79 ? -2.750 -11.372 -13.401 1.00 89.81 79 LEU A O 1
ATOM 608 N N . ALA A 1 80 ? -0.833 -10.269 -13.766 1.00 86.06 80 ALA A N 1
ATOM 609 C CA . ALA A 1 80 ? -0.736 -9.710 -12.418 1.00 86.06 80 ALA A CA 1
ATOM 610 C C . ALA A 1 80 ? -1.914 -8.777 -12.071 1.00 86.06 80 ALA A C 1
ATOM 612 O O . ALA A 1 80 ? -2.223 -8.594 -10.894 1.00 86.06 80 ALA A O 1
ATOM 613 N N . ALA A 1 81 ? -2.631 -8.250 -13.074 1.00 86.62 81 ALA A N 1
ATOM 614 C CA . ALA A 1 81 ? -3.830 -7.443 -12.861 1.00 86.62 81 ALA A CA 1
ATOM 615 C C . ALA A 1 81 ? -4.926 -8.214 -12.112 1.00 86.62 81 ALA A C 1
ATOM 617 O O . ALA A 1 81 ? -5.690 -7.608 -11.370 1.00 86.62 81 ALA A O 1
ATOM 618 N N . VAL A 1 82 ? -4.986 -9.544 -12.245 1.00 90.88 82 VAL A N 1
ATOM 619 C CA . VAL A 1 82 ? -5.960 -10.373 -11.516 1.00 90.88 82 VAL A CA 1
ATOM 620 C C . VAL A 1 82 ? -5.739 -10.265 -10.007 1.00 90.88 82 VAL A C 1
ATOM 622 O O . VAL A 1 82 ? -6.688 -10.058 -9.251 1.00 90.88 82 VAL A O 1
ATOM 625 N N . VAL A 1 83 ? -4.478 -10.338 -9.571 1.00 89.69 83 VAL A N 1
ATOM 626 C CA . VAL A 1 83 ? -4.107 -10.181 -8.158 1.00 89.69 83 VAL A CA 1
ATOM 627 C C . VAL A 1 83 ? -4.385 -8.750 -7.695 1.00 89.69 83 VAL A C 1
ATOM 629 O O . VAL A 1 83 ? -4.955 -8.556 -6.625 1.00 89.69 83 VAL A O 1
ATOM 632 N N . ALA A 1 84 ? -4.082 -7.751 -8.531 1.00 90.06 84 ALA A N 1
ATOM 633 C CA . ALA A 1 84 ? -4.375 -6.350 -8.229 1.00 90.06 84 ALA A CA 1
ATOM 634 C C . ALA A 1 84 ? -5.876 -6.096 -8.024 1.00 90.06 84 ALA A C 1
ATOM 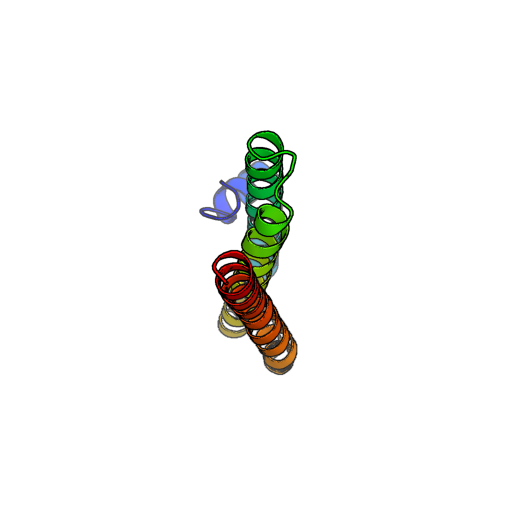636 O O . ALA A 1 84 ? -6.266 -5.415 -7.081 1.00 90.06 84 ALA A O 1
ATOM 637 N N . VAL A 1 85 ? -6.730 -6.665 -8.879 1.00 91.56 85 VAL A N 1
ATOM 638 C CA . VAL A 1 85 ? -8.191 -6.561 -8.755 1.00 91.56 85 VAL A CA 1
ATOM 639 C C . VAL A 1 85 ? -8.679 -7.265 -7.491 1.00 91.56 85 VAL A C 1
ATOM 641 O O . VAL A 1 85 ? -9.514 -6.716 -6.776 1.00 91.56 85 VAL A O 1
ATOM 644 N N . PHE A 1 86 ? -8.146 -8.444 -7.172 1.00 91.81 86 PHE A N 1
ATOM 645 C CA . PHE A 1 86 ? -8.477 -9.135 -5.926 1.00 91.81 86 PHE A CA 1
ATOM 646 C C . PHE A 1 86 ? -8.109 -8.301 -4.687 1.00 91.81 86 PHE A C 1
ATOM 648 O O . PHE A 1 86 ? -8.913 -8.174 -3.757 1.00 91.81 86 PHE A O 1
ATOM 655 N N . ASP A 1 87 ? -6.928 -7.682 -4.676 1.00 89.94 87 ASP A N 1
ATOM 656 C CA . ASP A 1 87 ? -6.522 -6.788 -3.591 1.00 89.94 87 ASP A CA 1
ATOM 657 C C . ASP A 1 87 ? -7.390 -5.529 -3.528 1.00 89.94 87 ASP A C 1
ATOM 659 O O . ASP A 1 87 ? -7.823 -5.144 -2.443 1.00 89.94 87 ASP A O 1
ATOM 663 N N . LEU A 1 88 ? -7.756 -4.943 -4.669 1.00 90.38 88 LEU A N 1
ATOM 664 C CA . LEU A 1 88 ? -8.678 -3.810 -4.719 1.00 90.38 88 LEU A CA 1
ATOM 665 C C . LEU A 1 88 ? -10.040 -4.167 -4.099 1.00 90.38 88 LEU A C 1
ATOM 667 O O . LEU A 1 88 ? -10.534 -3.453 -3.226 1.00 90.38 88 LEU A O 1
ATOM 671 N N . LEU A 1 89 ? -10.630 -5.292 -4.512 1.00 92.19 89 LEU A N 1
ATOM 672 C CA . LEU A 1 89 ? -11.930 -5.752 -4.021 1.00 92.19 89 LEU A CA 1
ATOM 673 C C . LEU A 1 89 ? -11.892 -6.090 -2.529 1.00 92.19 89 LEU A C 1
ATOM 675 O O . LEU A 1 89 ? -12.788 -5.695 -1.785 1.00 92.19 89 LEU A O 1
ATOM 679 N N . SER A 1 90 ? -10.849 -6.782 -2.070 1.00 88.94 90 SER A N 1
ATOM 680 C CA . SER A 1 90 ? -10.697 -7.106 -0.648 1.00 88.94 90 SER A CA 1
ATOM 681 C C . SER A 1 90 ? -10.419 -5.865 0.210 1.00 88.94 90 SER A C 1
ATOM 683 O O . SER A 1 90 ? -10.935 -5.773 1.322 1.00 88.94 90 SER A O 1
ATOM 685 N N . GLY A 1 91 ? -9.698 -4.867 -0.310 1.00 87.06 91 GLY A N 1
ATOM 686 C CA . GLY A 1 91 ? -9.546 -3.563 0.338 1.00 87.06 91 GLY A CA 1
ATOM 687 C C . GLY A 1 91 ? -10.884 -2.834 0.482 1.00 87.06 91 GLY A C 1
ATOM 688 O O . GLY A 1 91 ? -11.230 -2.387 1.575 1.00 87.06 91 GLY A O 1
ATOM 689 N N . LEU A 1 92 ? -11.684 -2.778 -0.589 1.00 90.44 92 LEU A N 1
ATOM 690 C CA . LEU A 1 92 ? -13.032 -2.194 -0.562 1.00 90.44 92 LEU A CA 1
ATOM 691 C C . LEU A 1 92 ? -13.966 -2.925 0.412 1.00 90.44 92 LEU A C 1
ATOM 693 O O . LEU A 1 92 ? -14.741 -2.276 1.116 1.00 90.44 92 LEU A O 1
ATOM 697 N N . LEU A 1 93 ? -13.864 -4.254 0.503 1.00 89.38 93 LEU A N 1
ATOM 698 C CA . LEU A 1 93 ? -14.635 -5.059 1.450 1.00 89.38 93 LEU A CA 1
ATOM 699 C C . LEU A 1 93 ? -14.338 -4.668 2.905 1.0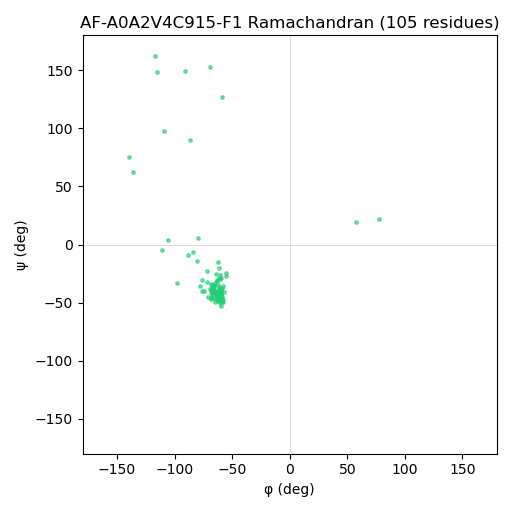0 89.38 93 LEU A C 1
ATOM 701 O O . LEU A 1 93 ? -15.260 -4.597 3.714 1.00 89.38 93 LEU A O 1
ATOM 705 N N . PHE A 1 94 ? -13.083 -4.360 3.240 1.00 87.19 94 PHE A N 1
ATOM 706 C CA . PHE A 1 94 ? -12.713 -3.907 4.585 1.00 87.19 94 PHE A CA 1
ATOM 707 C C . PHE A 1 94 ? -13.338 -2.552 4.925 1.00 87.19 94 PHE A C 1
ATOM 709 O O . PHE A 1 94 ? -13.861 -2.383 6.026 1.00 87.19 94 PHE A O 1
ATOM 716 N N . PHE A 1 95 ? -13.372 -1.612 3.975 1.00 85.25 95 PHE A N 1
ATOM 717 C CA . PHE A 1 95 ? -14.076 -0.339 4.163 1.00 85.25 95 PHE A CA 1
ATOM 718 C C . PHE A 1 95 ? -15.591 -0.523 4.284 1.00 85.25 95 PHE A C 1
ATOM 720 O O . PHE A 1 95 ? -16.224 0.136 5.111 1.00 85.25 95 PHE A O 1
ATOM 727 N N . TYR A 1 96 ? -16.174 -1.437 3.504 1.00 87.12 96 TYR A N 1
ATOM 728 C CA . TYR A 1 96 ? -17.592 -1.775 3.607 1.00 87.12 96 TYR A CA 1
ATOM 729 C C . TYR A 1 96 ? -17.932 -2.369 4.980 1.00 87.12 96 TYR A C 1
ATOM 731 O O . TYR A 1 96 ? -18.853 -1.895 5.641 1.00 87.12 96 TYR A O 1
ATOM 739 N N . TYR A 1 97 ? -17.136 -3.329 5.459 1.00 84.44 97 TYR A N 1
ATOM 740 C CA . TYR A 1 97 ? -17.287 -3.920 6.790 1.00 84.44 97 TYR A CA 1
ATOM 741 C C . TYR A 1 97 ? -17.222 -2.864 7.904 1.00 84.44 97 TYR A C 1
ATOM 743 O O . TYR A 1 97 ? -18.027 -2.876 8.833 1.00 84.44 97 TYR A O 1
ATOM 751 N N . LEU A 1 98 ? -16.313 -1.895 7.780 1.00 82.56 98 LEU A N 1
ATOM 752 C CA . LEU A 1 98 ? -16.183 -0.795 8.734 1.00 82.56 98 LEU A CA 1
ATOM 753 C C . LEU A 1 98 ? -17.403 0.130 8.749 1.00 82.56 98 LEU A C 1
ATOM 755 O O . LEU A 1 98 ? -17.810 0.599 9.814 1.00 82.56 98 LEU A O 1
ATOM 759 N N . LYS A 1 99 ? -18.007 0.366 7.578 1.00 80.06 99 LYS A N 1
ATOM 760 C CA . LYS A 1 99 ? -19.265 1.108 7.461 1.00 80.06 99 LYS A CA 1
ATOM 761 C C . LYS A 1 99 ? -20.401 0.356 8.161 1.00 80.06 99 LYS A C 1
ATOM 763 O O . LYS A 1 99 ? -21.082 0.945 8.992 1.00 80.06 99 LYS A O 1
ATOM 768 N N . THR A 1 100 ? -20.530 -0.949 7.925 1.00 77.62 100 THR A N 1
ATOM 769 C CA . THR A 1 100 ? -21.540 -1.793 8.584 1.00 77.62 100 THR A CA 1
ATOM 770 C C . THR A 1 100 ? -21.358 -1.848 10.107 1.00 77.62 100 THR A C 1
ATOM 772 O O . THR A 1 100 ? -22.330 -1.728 10.845 1.00 77.62 100 THR A O 1
ATOM 775 N N . LEU A 1 101 ? -20.122 -1.948 10.610 1.00 71.62 101 LEU A N 1
ATOM 776 C CA . LEU A 1 101 ? -19.834 -1.902 12.053 1.00 71.62 101 LEU A CA 1
ATOM 777 C C . LEU A 1 101 ? -20.176 -0.559 12.712 1.00 71.62 101 LEU A C 1
ATOM 779 O O . LEU A 1 101 ? -20.361 -0.492 13.928 1.00 71.62 101 LEU A O 1
ATOM 783 N N . LYS A 1 102 ? -20.187 0.537 11.950 1.00 63.97 102 LYS A N 1
ATOM 784 C CA . LYS A 1 102 ? -20.645 1.836 12.448 1.00 63.97 102 LYS A CA 1
ATOM 785 C C . LYS A 1 102 ? -22.169 1.866 12.561 1.00 63.97 102 LYS A C 1
ATOM 787 O O . LYS A 1 102 ? -22.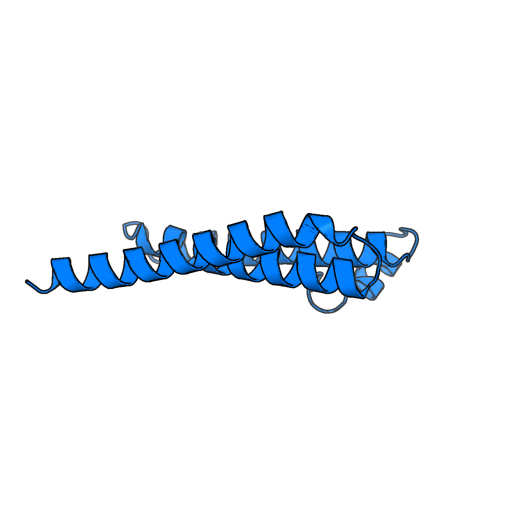661 2.358 13.566 1.00 63.97 102 LYS A O 1
ATOM 792 N N . ASP A 1 103 ? -22.882 1.293 11.594 1.00 62.09 103 ASP A N 1
ATOM 793 C CA . ASP A 1 103 ? -24.349 1.265 11.591 1.00 62.09 103 ASP A CA 1
ATOM 794 C C . ASP A 1 103 ? -24.917 0.410 12.741 1.00 62.09 103 ASP A C 1
ATOM 796 O O . ASP A 1 103 ? -25.874 0.820 13.392 1.00 62.09 103 ASP A O 1
ATOM 800 N N . TYR A 1 104 ? -24.283 -0.721 13.078 1.00 58.53 104 TYR A N 1
ATOM 801 C CA . TYR A 1 104 ? -24.707 -1.563 14.212 1.00 58.53 104 TYR A CA 1
ATOM 802 C C . TYR A 1 104 ? -24.414 -0.973 15.599 1.00 58.53 104 TYR A C 1
ATOM 804 O O . TYR A 1 104 ? -25.054 -1.368 16.563 1.00 58.53 104 TYR A O 1
ATOM 812 N N . ALA A 1 105 ? -23.456 -0.051 15.725 1.00 56.50 105 ALA A N 1
ATOM 813 C CA . ALA A 1 105 ? -23.119 0.577 17.007 1.00 56.50 105 ALA A CA 1
ATOM 814 C C . ALA A 1 105 ? -24.027 1.775 17.358 1.00 56.50 105 ALA A C 1
ATOM 816 O O . ALA A 1 105 ? -23.886 2.346 18.437 1.00 56.50 105 ALA A O 1
ATOM 817 N N . VAL A 1 106 ? -24.904 2.189 16.434 1.00 54.44 106 VAL A N 1
ATOM 818 C CA . VAL A 1 106 ? -25.804 3.352 16.566 1.00 54.44 106 VAL A CA 1
ATOM 819 C C . VAL A 1 106 ? -27.282 2.924 16.692 1.00 54.44 106 VAL A C 1
ATOM 821 O O . VAL A 1 106 ? -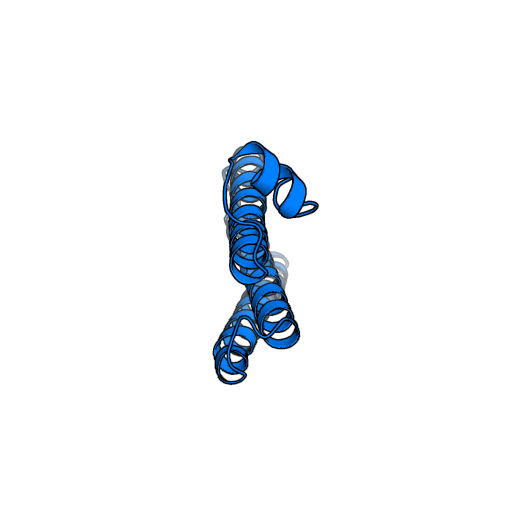28.139 3.775 16.926 1.00 54.44 106 VAL A O 1
ATOM 824 N N . SER A 1 107 ? -27.583 1.623 16.576 1.00 46.94 107 SER A N 1
ATOM 825 C CA . SER A 1 107 ? -28.900 1.026 16.866 1.00 46.94 107 SER A CA 1
ATOM 826 C C . SER A 1 107 ? -28.979 0.496 18.291 1.00 46.94 107 SER A C 1
ATOM 828 O O . SER A 1 107 ? -30.133 0.376 18.757 1.00 46.94 107 SER A O 1
#

Organism: NCBI:txid2211445

Secondary structure (DSSP, 8-state):
-TTT-HHHHHHHHT----HHHHHHHHHHHHHHHHHHHHHHHHHH-TT-HHHHHHHHHHHHHHHHHHHHHHHHTTSS-TTHHHHHHHHHHHHHHHHHHHHHHHHHT--

Foldseek 3Di:
DQQPCVPVVCVVVVHDDDPLSSLVSNLVVLVVVLVVVLVVVCVVVVPDPLSVLLSLLVNLQVVLVSQVVCVVSVNDDPVSNVVSVVSNVVSVVSVVVSVVVVVVVVD

Sequence (107 aa):
MQVIVPAVVLNFVGAAIDTTTEQLFATIGMFMFLFGAMMIHALYNENDNRVAIIWSGLQKLGASVAVFIGIIKHVFIPLAAVVAVFDLLSGLLFFYYLKTLKDYAVS